Protein AF-A0A0F0GH72-F1 (afdb_monomer)

Nearest PDB structures (foldseek):
  8ee1-assembly1_D-2  TM=9.687E-01  e=4.044E-09  Saccharopolyspora erythraea
  8ee1-assembly1_A  TM=9.655E-01  e=7.461E-09  Saccharopolyspora erythraea
  6rop-assembly3_C  TM=9.511E-01  e=4.480E-06  Mus musculus
  5my0-assembly2_D  TM=9.779E-01  e=5.881E-06  Mus musculus
  4ope-assembly2_D  TM=9.692E-01  e=5.494E-06  Streptomyces albus

Sequence (106 aa):
PEGVEGYLGTGVSGSIASGRVAYTFGLEGPAVTLDTACSSSLVALQWAIQALRNGECTMALAGGVTVMATPENFVDFSRQRGLSADGRCKAFSADADGTGWGEGVG

Mean predicted aligned error: 4.84 Å

Solvent-accessible surface area (backbone atoms only — not comparable to full-atom values): 6557 Å² total; per-residue (Å²): 114,95,88,43,72,86,47,50,68,67,71,67,42,63,62,42,56,31,42,51,54,26,61,77,72,72,52,87,69,93,57,75,56,75,86,61,69,96,46,23,38,60,51,38,41,53,49,39,54,48,36,47,73,73,62,78,38,96,74,72,90,59,50,40,76,45,81,75,94,59,66,59,68,59,54,57,33,48,78,68,59,47,40,18,95,85,52,49,64,42,80,93,45,95,81,51,60,36,44,34,86,83,69,52,73,86

Foldseek 3Di:
DPPCVVVPVLVPDQQNVQVVVCVVVVNPADRGGDDPDPCRQVVQVVVQVVCCVVVVDVDDDTKDWDDPPDCVVVVVCVVVQQADPVLDQPPPDPPGRHHRDDTDID

Structure (mmCIF, N/CA/C/O backbone):
data_AF-A0A0F0GH72-F1
#
_entry.id   AF-A0A0F0GH72-F1
#
loop_
_atom_site.group_PD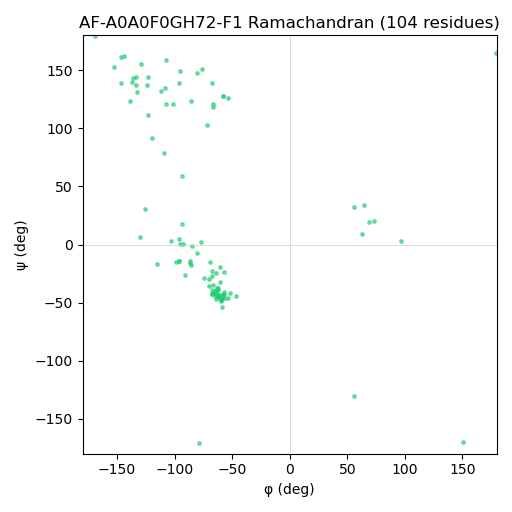B
_atom_site.id
_atom_site.type_symbol
_atom_site.label_atom_id
_atom_site.label_alt_id
_atom_site.label_comp_id
_atom_site.label_asym_id
_atom_site.label_entity_id
_atom_site.label_seq_id
_atom_site.pdbx_PDB_ins_code
_atom_site.Cartn_x
_atom_site.Cartn_y
_atom_site.Cartn_z
_atom_site.occupancy
_atom_site.B_iso_or_equiv
_atom_site.auth_seq_id
_atom_site.auth_comp_id
_atom_site.auth_asym_id
_atom_site.auth_atom_id
_atom_site.pdbx_PDB_model_num
ATOM 1 N N . PRO A 1 1 ? 18.578 22.409 1.040 1.00 55.50 1 PRO A N 1
ATOM 2 C CA . PRO A 1 1 ? 18.450 23.861 1.310 1.00 55.50 1 PRO A CA 1
ATOM 3 C C . PRO A 1 1 ? 18.891 24.142 2.744 1.00 55.50 1 PRO A C 1
ATOM 5 O O . PRO A 1 1 ? 18.562 23.342 3.616 1.00 55.50 1 PRO A O 1
ATOM 8 N N . GLU A 1 2 ? 19.641 25.219 2.975 1.00 63.00 2 GLU A N 1
ATOM 9 C CA . GLU A 1 2 ? 20.083 25.580 4.327 1.00 63.00 2 GLU A CA 1
ATOM 10 C C . GLU A 1 2 ? 18.863 25.776 5.244 1.00 63.00 2 GLU A C 1
ATOM 12 O O . GLU A 1 2 ? 17.912 26.471 4.884 1.00 63.00 2 GLU A O 1
ATOM 17 N N . GLY A 1 3 ? 18.856 25.105 6.402 1.00 72.75 3 GLY A N 1
ATOM 18 C CA . GLY A 1 3 ? 17.772 25.189 7.391 1.00 72.75 3 GLY A CA 1
ATOM 19 C C . GLY A 1 3 ? 16.723 24.073 7.323 1.00 72.75 3 GLY A C 1
ATOM 20 O O . GLY A 1 3 ? 15.772 24.089 8.104 1.00 72.75 3 GLY A O 1
ATOM 21 N N . VAL A 1 4 ? 16.886 23.087 6.433 1.00 75.19 4 VAL A N 1
ATOM 22 C CA . VAL A 1 4 ? 15.974 21.930 6.332 1.00 75.19 4 VAL A CA 1
ATOM 23 C C . VAL A 1 4 ? 16.532 20.694 7.046 1.00 75.19 4 VAL A C 1
ATOM 25 O O . VAL A 1 4 ? 15.753 19.796 7.354 1.00 75.19 4 VAL A O 1
ATOM 28 N N . GLU A 1 5 ? 17.829 20.650 7.390 1.00 73.31 5 GLU A N 1
ATOM 29 C CA . GLU A 1 5 ? 18.483 19.484 8.015 1.00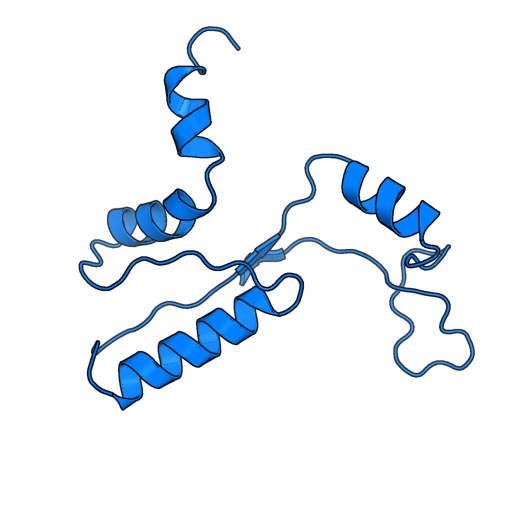 73.31 5 GLU A CA 1
ATOM 30 C C . GLU A 1 5 ? 17.694 18.878 9.189 1.00 73.31 5 GLU A C 1
ATOM 32 O O . GLU A 1 5 ? 17.514 17.662 9.241 1.00 73.31 5 GLU A O 1
ATOM 37 N N . GLY A 1 6 ? 17.158 19.708 10.094 1.00 73.31 6 GLY A N 1
ATOM 38 C CA . GLY A 1 6 ? 16.376 19.241 11.249 1.00 73.31 6 GLY A CA 1
ATOM 39 C C . GLY A 1 6 ? 15.026 18.601 10.889 1.00 73.31 6 GLY A C 1
ATOM 40 O O . GLY A 1 6 ? 14.498 17.791 11.650 1.00 73.31 6 GLY A O 1
ATOM 41 N N . TYR A 1 7 ? 14.477 18.919 9.716 1.00 72.50 7 TYR A N 1
ATOM 42 C CA . TYR A 1 7 ? 13.211 18.382 9.215 1.00 72.50 7 TYR A CA 1
ATOM 43 C C . TYR A 1 7 ? 13.390 17.192 8.273 1.00 72.50 7 TYR A C 1
ATOM 45 O O . TYR A 1 7 ? 12.422 16.483 8.024 1.00 72.50 7 TYR A O 1
ATOM 53 N N . LEU A 1 8 ? 14.597 16.929 7.763 1.00 71.31 8 LEU A N 1
ATOM 54 C CA . LEU A 1 8 ? 14.831 15.806 6.847 1.00 71.31 8 LEU A CA 1
ATOM 55 C C . LEU A 1 8 ? 14.542 14.461 7.524 1.00 71.31 8 LEU A C 1
ATOM 57 O O . LEU A 1 8 ? 13.818 13.634 6.972 1.00 71.31 8 LEU A O 1
ATOM 61 N N . GLY A 1 9 ? 15.017 14.280 8.760 1.00 68.62 9 GLY A N 1
ATOM 62 C CA . GLY A 1 9 ? 14.748 13.064 9.532 1.00 68.62 9 GLY A CA 1
ATOM 63 C C . GLY A 1 9 ? 13.257 12.861 9.816 1.00 68.62 9 GLY A C 1
ATOM 64 O O . GLY A 1 9 ? 12.757 11.740 9.737 1.00 68.62 9 GLY A O 1
ATOM 65 N N . THR A 1 10 ? 12.518 13.947 10.078 1.00 70.56 10 THR A N 1
ATOM 66 C CA . THR A 1 10 ? 11.075 13.877 10.355 1.00 70.56 10 THR A CA 1
ATOM 67 C C . THR A 1 10 ? 10.189 13.910 9.111 1.00 70.56 10 THR A C 1
ATOM 69 O O . THR A 1 10 ? 8.996 13.620 9.195 1.00 70.56 10 THR A O 1
ATOM 72 N N . GLY A 1 11 ? 10.734 14.312 7.966 1.00 67.12 11 GLY A N 1
ATOM 73 C CA . GLY A 1 11 ? 10.018 14.455 6.702 1.00 67.12 11 GLY A CA 1
ATOM 74 C C . GLY A 1 11 ? 10.032 13.197 5.845 1.00 67.12 11 GLY A C 1
ATOM 75 O O . GLY A 1 11 ? 9.112 13.016 5.056 1.00 67.12 11 GLY A O 1
ATOM 76 N N . VAL A 1 12 ? 11.046 12.339 6.005 1.00 69.62 12 VAL A N 1
ATOM 77 C CA . VAL A 1 12 ? 11.281 11.191 5.108 1.00 69.62 12 VAL A CA 1
ATOM 78 C C . VAL A 1 12 ? 11.121 9.840 5.816 1.00 69.62 12 VAL A C 1
ATOM 80 O O . VAL A 1 12 ? 10.944 8.821 5.155 1.00 69.62 12 VAL A O 1
ATOM 83 N N . SER A 1 13 ? 11.137 9.794 7.154 1.00 81.00 13 SER A N 1
ATOM 84 C CA . SER A 1 13 ? 10.952 8.524 7.867 1.00 81.00 13 SER A CA 1
ATOM 85 C C . SER A 1 13 ? 9.538 7.980 7.670 1.00 81.00 13 SER A C 1
ATOM 87 O O . SER A 1 13 ? 8.569 8.611 8.098 1.00 81.00 13 SER A O 1
ATOM 89 N N . GLY A 1 14 ? 9.428 6.769 7.112 1.00 80.75 14 GLY A N 1
ATOM 90 C CA . GLY A 1 14 ? 8.147 6.085 6.921 1.00 80.75 14 GLY A CA 1
ATOM 91 C C . GLY A 1 14 ? 7.328 6.016 8.212 1.00 80.75 14 GLY A C 1
ATOM 92 O O . GLY A 1 14 ? 6.154 6.356 8.202 1.00 80.75 14 GLY A O 1
ATOM 93 N N . SER A 1 15 ? 7.964 5.723 9.353 1.00 82.69 15 SER A N 1
ATOM 94 C CA . SER A 1 15 ? 7.301 5.658 10.670 1.00 82.69 15 SER A CA 1
ATOM 95 C C . SER A 1 15 ? 6.581 6.942 11.095 1.00 82.69 15 SER A C 1
ATOM 97 O O . SER A 1 15 ? 5.666 6.893 11.913 1.00 82.69 15 SER A O 1
ATOM 99 N N . ILE A 1 16 ? 6.975 8.096 10.552 1.00 89.81 16 ILE A N 1
ATOM 100 C CA . ILE A 1 16 ? 6.390 9.391 10.902 1.00 89.81 16 ILE A CA 1
ATOM 101 C C . ILE A 1 16 ? 5.131 9.677 10.076 1.00 89.81 16 ILE A C 1
ATOM 103 O O . ILE A 1 16 ? 4.317 10.502 10.491 1.00 89.81 16 ILE A O 1
ATOM 107 N N . ALA A 1 17 ? 4.909 8.975 8.961 1.00 91.44 17 ALA A N 1
ATOM 108 C CA . ALA A 1 17 ? 3.718 9.155 8.134 1.00 91.44 17 ALA A CA 1
ATOM 109 C C . ALA A 1 17 ? 2.432 8.889 8.936 1.00 91.44 17 ALA A C 1
ATOM 111 O O . ALA A 1 17 ? 1.579 9.774 9.042 1.00 91.44 17 ALA A O 1
ATOM 112 N N . SER A 1 18 ? 2.330 7.723 9.584 1.00 93.75 18 SER A N 1
ATOM 113 C CA . SER A 1 18 ? 1.190 7.384 10.449 1.00 93.75 18 SER A CA 1
ATOM 114 C C . SER A 1 18 ? 1.058 8.332 11.646 1.00 93.75 18 SER A C 1
ATOM 116 O O . SER A 1 18 ? -0.051 8.740 11.990 1.00 93.75 18 SER A O 1
ATOM 118 N N . GLY A 1 19 ? 2.181 8.737 12.248 1.00 93.81 19 GLY A N 1
ATOM 119 C CA . GLY A 1 19 ? 2.201 9.677 13.372 1.00 93.81 19 GLY A CA 1
ATOM 120 C C . GLY A 1 19 ? 1.678 11.071 13.012 1.00 93.81 19 GLY A C 1
ATOM 121 O O . GLY A 1 19 ? 0.931 11.662 13.787 1.00 93.81 19 GLY A O 1
ATOM 122 N N . ARG A 1 20 ? 2.010 11.592 11.822 1.00 94.19 20 ARG A N 1
ATOM 123 C CA . ARG A 1 20 ? 1.502 12.889 11.340 1.00 94.19 20 ARG A CA 1
ATOM 124 C C . ARG A 1 20 ? -0.004 12.860 11.122 1.00 94.19 20 ARG A C 1
ATOM 126 O O . ARG A 1 20 ? -0.683 13.782 11.553 1.00 94.19 20 ARG A O 1
ATOM 133 N N . VAL A 1 21 ? -0.522 11.799 10.504 1.00 94.94 21 VAL A N 1
ATOM 134 C CA . VAL A 1 21 ? -1.968 11.619 10.315 1.00 94.94 21 VAL A CA 1
ATOM 135 C C . VAL A 1 21 ? -2.677 11.576 11.670 1.00 94.94 21 VAL A C 1
ATOM 137 O O . VAL A 1 21 ? -3.630 12.323 11.884 1.00 94.94 21 VAL A O 1
ATOM 140 N N . ALA A 1 22 ? -2.174 10.771 12.611 1.00 95.81 22 ALA A N 1
ATOM 141 C CA . ALA A 1 22 ? -2.735 10.686 13.955 1.00 95.81 22 ALA A CA 1
ATOM 142 C C . ALA A 1 22 ? -2.726 12.045 14.674 1.00 95.81 22 ALA A C 1
ATOM 144 O O . ALA A 1 22 ? -3.758 12.472 15.184 1.00 95.81 22 ALA A O 1
ATOM 145 N N . TYR A 1 23 ? -1.602 12.767 14.631 1.00 94.88 23 TYR A N 1
ATOM 146 C CA . TYR A 1 23 ? -1.479 14.105 15.212 1.00 94.88 23 TYR A CA 1
ATOM 147 C C . TYR A 1 23 ? -2.472 15.105 14.602 1.00 94.88 23 TYR A C 1
ATOM 149 O O . TYR A 1 23 ? -3.155 15.815 15.334 1.00 94.88 23 TYR A O 1
ATOM 157 N N . THR A 1 24 ? -2.590 15.148 13.271 1.00 96.88 24 THR A N 1
ATOM 158 C CA . THR A 1 24 ? -3.483 16.083 12.569 1.00 96.88 24 THR A CA 1
ATOM 159 C C . THR A 1 24 ? -4.956 15.852 12.900 1.00 96.88 24 THR A C 1
ATOM 161 O O . THR A 1 24 ? -5.704 16.819 13.023 1.00 96.88 24 THR A O 1
ATOM 164 N N . PHE A 1 25 ? -5.376 14.596 13.057 1.00 96.31 25 PHE A N 1
ATOM 165 C CA . PHE A 1 25 ? -6.768 14.249 13.355 1.00 96.31 25 PHE A CA 1
ATOM 166 C C . PHE A 1 25 ? -7.059 14.057 14.852 1.00 96.31 25 PHE A C 1
ATOM 168 O O . PHE A 1 25 ? -8.197 13.760 15.205 1.00 96.31 25 PHE A O 1
ATOM 175 N N . GLY A 1 26 ? -6.065 14.223 15.733 1.00 96.31 26 GLY A N 1
ATOM 176 C CA . GLY A 1 26 ? -6.222 13.991 17.173 1.00 96.31 26 GLY A CA 1
ATOM 177 C C . GLY A 1 26 ? -6.525 12.530 17.526 1.00 96.31 26 GLY A C 1
ATOM 178 O O . GLY A 1 26 ? -7.297 12.265 18.442 1.00 96.31 26 GLY A O 1
ATOM 179 N N . LEU A 1 27 ? -5.972 11.576 16.770 1.00 95.81 27 LEU A N 1
ATOM 180 C CA . LEU A 1 27 ? -6.155 10.144 17.013 1.00 95.81 27 LEU A CA 1
ATOM 181 C C . LEU A 1 27 ? -5.129 9.655 18.039 1.00 95.81 27 LEU A C 1
ATOM 183 O O . LEU A 1 27 ? -3.926 9.758 17.816 1.00 95.81 27 LEU A O 1
ATOM 187 N N . GLU A 1 28 ? -5.610 9.071 19.133 1.00 94.75 28 GLU A N 1
ATOM 188 C CA . GLU A 1 28 ? -4.768 8.603 20.249 1.00 94.75 28 GLU A CA 1
ATOM 189 C C . GLU A 1 28 ? -4.561 7.075 20.260 1.00 94.75 28 GLU A C 1
ATOM 191 O O . GLU A 1 28 ? -3.931 6.525 21.161 1.00 94.75 28 GLU A O 1
ATOM 196 N N . GLY A 1 29 ? -5.102 6.375 19.257 1.00 92.00 29 GLY A N 1
ATOM 197 C CA . GLY A 1 29 ? -4.918 4.935 19.071 1.00 92.00 29 GLY A CA 1
ATOM 198 C C . GLY A 1 29 ? -3.568 4.557 18.437 1.00 92.00 29 GLY A C 1
ATOM 199 O O . GLY A 1 29 ? -2.692 5.406 18.256 1.00 92.00 29 GLY A O 1
ATOM 200 N N . PRO A 1 30 ? -3.385 3.279 18.052 1.00 91.50 30 PRO A N 1
ATOM 201 C CA . PRO A 1 30 ? -2.169 2.817 17.385 1.00 91.50 30 PRO A CA 1
ATOM 202 C C . PRO A 1 30 ? -1.887 3.583 16.081 1.00 91.50 30 PRO A C 1
ATOM 204 O O . PRO A 1 30 ? -2.734 3.641 15.193 1.00 91.50 30 PRO A O 1
ATOM 207 N N . ALA A 1 31 ? -0.674 4.126 15.939 1.00 95.19 31 ALA A N 1
ATOM 208 C CA . ALA A 1 31 ? -0.233 4.862 14.751 1.00 95.19 31 ALA A CA 1
ATOM 209 C C . ALA A 1 31 ? 0.981 4.176 14.114 1.00 95.19 31 ALA A C 1
ATOM 211 O O . ALA A 1 31 ? 2.126 4.462 14.463 1.00 95.19 31 ALA A O 1
ATOM 212 N N . VAL A 1 32 ? 0.745 3.270 13.163 1.00 95.25 32 VAL A N 1
ATOM 213 C CA . VAL A 1 32 ? 1.793 2.377 12.648 1.00 95.25 32 VAL A CA 1
ATOM 214 C C . VAL A 1 32 ? 1.951 2.495 11.139 1.00 95.25 32 VAL A C 1
ATOM 216 O O . VAL A 1 32 ? 0.973 2.527 10.399 1.00 95.25 32 VAL A O 1
ATOM 219 N N . THR A 1 33 ? 3.205 2.532 10.696 1.00 95.56 33 THR A N 1
ATOM 220 C CA . THR A 1 33 ? 3.582 2.397 9.289 1.00 95.56 33 THR A CA 1
ATOM 221 C C . THR A 1 33 ? 4.236 1.039 9.092 1.00 95.56 33 THR A C 1
ATOM 223 O O . THR A 1 33 ? 5.073 0.632 9.898 1.00 95.56 33 THR A O 1
ATOM 226 N N . LEU A 1 34 ? 3.846 0.338 8.033 1.00 94.38 34 LEU A N 1
ATOM 227 C CA . LEU A 1 34 ? 4.298 -1.014 7.723 1.00 94.38 34 LEU A CA 1
ATOM 228 C C . LEU A 1 34 ? 4.699 -1.120 6.254 1.00 94.38 34 LEU A C 1
ATOM 230 O O . LEU A 1 34 ? 4.072 -0.508 5.392 1.00 94.38 34 LEU A O 1
ATOM 234 N N . ASP A 1 35 ? 5.737 -1.910 5.996 1.00 94.81 35 ASP A N 1
ATOM 235 C CA . ASP A 1 35 ? 6.268 -2.170 4.663 1.00 94.81 35 ASP A CA 1
ATOM 236 C C . ASP A 1 35 ? 6.246 -3.677 4.395 1.00 94.81 35 ASP A C 1
ATOM 238 O O . ASP A 1 35 ? 6.946 -4.467 5.028 1.00 94.81 35 ASP A O 1
ATOM 242 N N . THR A 1 36 ? 5.383 -4.065 3.463 1.00 96.38 36 THR A N 1
ATOM 243 C CA . THR A 1 36 ? 5.308 -5.410 2.884 1.00 9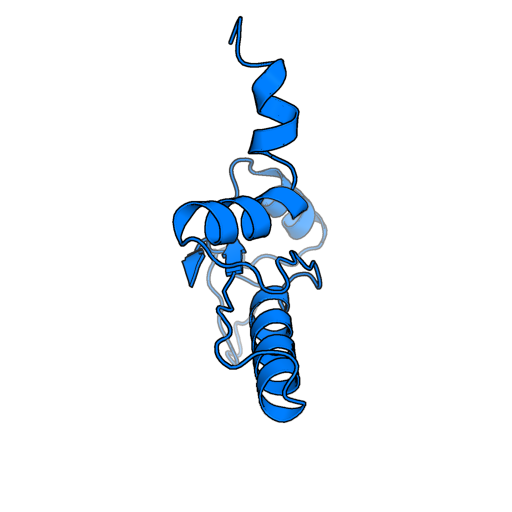6.38 36 THR A CA 1
ATOM 244 C C . THR A 1 36 ? 5.408 -5.330 1.357 1.00 96.38 36 THR A C 1
ATOM 246 O O . THR A 1 36 ? 4.803 -6.127 0.640 1.00 96.38 36 THR A O 1
ATOM 249 N N . ALA A 1 37 ? 6.127 -4.328 0.840 1.00 94.88 37 ALA A N 1
ATOM 250 C CA . ALA A 1 37 ? 6.197 -3.984 -0.575 1.00 94.88 37 ALA A CA 1
ATOM 251 C C . ALA A 1 37 ? 4.801 -3.715 -1.182 1.00 94.88 37 ALA A C 1
ATOM 253 O O . ALA A 1 37 ? 4.006 -2.951 -0.626 1.00 94.88 37 ALA A O 1
ATOM 254 N N . CYS A 1 38 ? 4.482 -4.330 -2.326 1.00 95.00 38 CYS A N 1
ATOM 255 C CA . CYS A 1 38 ? 3.269 -4.060 -3.105 1.00 95.00 38 CYS A CA 1
ATOM 256 C C . CYS A 1 38 ? 1.953 -4.341 -2.357 1.00 95.00 38 CYS A C 1
ATOM 258 O O . CYS A 1 38 ? 0.912 -3.830 -2.760 1.00 95.00 38 CYS A O 1
ATOM 260 N N . SER A 1 39 ? 1.972 -5.139 -1.283 1.00 97.38 39 SER A N 1
ATOM 261 C CA . SER A 1 39 ? 0.774 -5.461 -0.496 1.00 97.38 39 SER A CA 1
ATOM 262 C C . SER A 1 39 ? 0.534 -4.540 0.701 1.00 97.38 39 SER A C 1
ATOM 264 O O . SER A 1 39 ? -0.445 -4.738 1.416 1.00 97.38 39 SER A O 1
ATOM 266 N N . SER A 1 40 ? 1.388 -3.540 0.941 1.00 97.31 40 SER A N 1
ATOM 267 C CA . SER A 1 40 ? 1.386 -2.755 2.188 1.00 97.31 40 SER A CA 1
ATOM 268 C C . SER A 1 40 ? 0.033 -2.140 2.541 1.00 97.31 40 SER A C 1
ATOM 270 O O . SER A 1 40 ? -0.423 -2.296 3.670 1.00 97.31 40 SER A O 1
ATOM 272 N N . SER A 1 41 ? -0.664 -1.521 1.585 1.00 96.56 41 SER A N 1
ATOM 273 C CA . SER A 1 41 ? -1.989 -0.930 1.832 1.00 96.56 41 SER A CA 1
ATOM 274 C C . SER A 1 41 ? -3.046 -1.978 2.199 1.00 96.56 41 SER A C 1
ATOM 276 O O . SER A 1 41 ? -3.847 -1.764 3.108 1.00 96.56 41 SER A O 1
ATOM 278 N N . LEU A 1 42 ? -3.022 -3.146 1.551 1.00 97.69 42 LEU A N 1
ATOM 279 C CA . LEU A 1 42 ? -3.936 -4.249 1.855 1.00 97.69 42 LEU A CA 1
ATOM 280 C C . LEU A 1 42 ? -3.627 -4.897 3.205 1.00 97.69 42 LEU A C 1
ATOM 282 O O . LEU A 1 42 ? -4.549 -5.272 3.925 1.00 97.69 42 LEU A O 1
ATOM 286 N N . VAL A 1 43 ? -2.351 -5.000 3.581 1.00 98.19 43 VAL A N 1
ATOM 287 C CA . VAL A 1 43 ? -1.952 -5.479 4.911 1.00 98.19 43 VAL A CA 1
ATOM 288 C C . VAL A 1 43 ? -2.371 -4.479 5.991 1.00 98.19 43 VAL A C 1
ATOM 290 O O . VAL A 1 43 ? -2.874 -4.898 7.032 1.00 98.19 43 VAL A O 1
ATOM 293 N N . ALA A 1 44 ? -2.254 -3.172 5.738 1.00 97.56 44 ALA A N 1
ATOM 294 C CA . ALA A 1 44 ? -2.734 -2.143 6.657 1.00 97.56 44 ALA A CA 1
ATOM 295 C C . ALA A 1 44 ? -4.256 -2.228 6.849 1.00 97.56 44 ALA A C 1
ATOM 297 O O . ALA A 1 44 ? -4.739 -2.218 7.981 1.00 97.56 44 ALA A O 1
ATOM 298 N N . LEU A 1 45 ? -5.007 -2.401 5.754 1.00 97.88 45 LEU A N 1
ATOM 299 C CA . LEU A 1 45 ? -6.453 -2.626 5.792 1.00 97.88 45 LEU A CA 1
ATOM 300 C C . LEU A 1 45 ? -6.803 -3.893 6.584 1.00 97.88 45 LEU A C 1
ATOM 302 O O . LEU A 1 45 ? -7.664 -3.858 7.462 1.00 97.88 45 LEU A O 1
ATOM 306 N N . GLN A 1 46 ? -6.120 -5.005 6.302 1.00 98.00 46 GLN A N 1
ATOM 307 C CA . GLN A 1 46 ? -6.324 -6.266 7.008 1.00 98.00 46 GLN A CA 1
ATOM 308 C C . GLN A 1 46 ? -6.083 -6.097 8.508 1.00 98.00 46 GLN A C 1
ATOM 310 O O . GLN A 1 46 ? -6.878 -6.581 9.311 1.00 98.00 46 GLN A O 1
ATOM 315 N N . TRP A 1 47 ? -5.021 -5.398 8.904 1.00 97.56 47 TRP A N 1
ATOM 316 C CA . TRP A 1 47 ? -4.727 -5.180 10.314 1.00 97.56 47 TRP A CA 1
ATOM 317 C C . TRP A 1 47 ? -5.759 -4.276 10.994 1.00 97.56 47 TRP A C 1
ATOM 319 O O . TRP A 1 47 ? -6.235 -4.622 12.071 1.00 97.56 47 TRP A O 1
ATOM 329 N N . ALA A 1 48 ? -6.191 -3.194 10.341 1.00 97.81 48 ALA A N 1
ATOM 330 C CA . ALA A 1 48 ? -7.269 -2.338 10.837 1.00 97.81 48 ALA A CA 1
ATOM 331 C C . ALA A 1 48 ? -8.572 -3.121 11.072 1.00 97.81 48 ALA A C 1
ATOM 333 O O . ALA A 1 48 ? -9.212 -2.969 12.112 1.00 97.81 48 ALA A O 1
ATOM 334 N N . ILE A 1 49 ? -8.938 -4.018 10.148 1.00 98.31 49 ILE A N 1
ATOM 335 C CA . ILE A 1 49 ? -10.100 -4.904 10.306 1.00 98.31 49 ILE A CA 1
ATOM 336 C C . ILE A 1 49 ? -9.939 -5.807 11.537 1.00 98.31 49 ILE A C 1
ATOM 338 O O . ILE A 1 49 ? -10.901 -5.990 12.283 1.00 98.31 49 ILE A O 1
ATOM 342 N N . GLN A 1 50 ? -8.751 -6.376 11.759 1.00 98.19 50 GLN A N 1
ATOM 343 C CA . GLN A 1 50 ? -8.497 -7.230 12.924 1.00 98.19 50 GLN A CA 1
ATOM 344 C C . GLN A 1 50 ? -8.530 -6.437 14.235 1.00 98.19 50 GLN A C 1
ATOM 346 O O . GLN A 1 50 ? -9.174 -6.884 15.178 1.00 98.19 50 GLN A O 1
ATOM 351 N N . ALA A 1 51 ? -7.934 -5.243 14.281 1.00 97.38 51 ALA A N 1
ATOM 352 C CA . ALA A 1 51 ? -7.954 -4.375 15.459 1.00 97.38 51 ALA A CA 1
ATOM 353 C C . ALA A 1 51 ? -9.390 -4.005 15.872 1.00 97.38 51 ALA A C 1
ATOM 355 O O . ALA A 1 51 ? -9.752 -4.112 17.045 1.00 97.38 51 ALA A O 1
ATOM 356 N N . LEU A 1 52 ? -10.244 -3.666 14.898 1.00 97.88 52 LEU A N 1
ATOM 357 C CA . LEU A 1 52 ? -11.668 -3.410 15.133 1.00 97.88 52 LEU A CA 1
ATOM 358 C C . LEU A 1 52 ? -12.402 -4.658 15.647 1.00 97.88 52 LEU A C 1
ATOM 360 O O . LEU A 1 52 ? -13.184 -4.575 16.591 1.00 97.88 52 LEU A O 1
ATOM 364 N N . ARG A 1 53 ? -12.154 -5.830 15.045 1.00 98.31 53 ARG A N 1
ATOM 365 C CA . ARG A 1 53 ? -12.797 -7.098 15.445 1.00 98.31 53 ARG A CA 1
ATOM 366 C C . ARG A 1 53 ? -12.378 -7.568 16.834 1.00 98.31 53 ARG A C 1
ATOM 368 O O . ARG A 1 53 ? -13.203 -8.130 17.548 1.00 98.31 53 ARG A O 1
ATOM 375 N N . ASN A 1 54 ? -11.126 -7.330 17.206 1.00 97.88 54 ASN A N 1
ATOM 376 C CA . ASN A 1 54 ? -10.575 -7.686 18.510 1.00 97.88 54 ASN A CA 1
ATOM 377 C C . ASN A 1 54 ? -10.932 -6.672 19.608 1.00 97.88 54 ASN A C 1
ATOM 379 O O . ASN A 1 54 ? -10.637 -6.915 20.775 1.00 97.88 54 ASN A O 1
ATOM 383 N N . GLY A 1 55 ? -11.556 -5.543 19.254 1.00 96.50 55 GLY A N 1
ATOM 384 C CA . GLY A 1 55 ? -11.888 -4.477 20.199 1.00 96.50 55 GLY A CA 1
ATOM 385 C C . GLY A 1 55 ? -10.679 -3.659 20.662 1.00 96.50 55 GLY A C 1
ATOM 386 O O . GLY A 1 55 ? -10.757 -3.003 21.696 1.00 96.50 55 GLY A O 1
ATOM 387 N N . GLU A 1 56 ? -9.571 -3.679 19.913 1.00 96.25 56 GLU A N 1
ATOM 388 C CA . GLU A 1 56 ? -8.379 -2.863 20.194 1.00 96.25 56 GLU A CA 1
ATOM 389 C C . GLU A 1 56 ? -8.646 -1.372 19.934 1.00 96.25 56 GLU A C 1
ATOM 391 O O . GLU A 1 56 ? -8.079 -0.504 20.596 1.00 96.25 56 GLU A O 1
ATOM 396 N N . CYS A 1 57 ? -9.541 -1.066 18.990 1.00 95.81 57 CYS A N 1
ATOM 397 C CA . CYS A 1 57 ? -10.046 0.277 18.733 1.00 95.81 57 CYS A CA 1
ATOM 398 C C . CYS A 1 57 ? -11.510 0.246 18.268 1.00 95.81 57 CYS A C 1
ATOM 400 O O . CYS A 1 57 ? -12.025 -0.776 17.819 1.00 95.81 57 CYS A O 1
ATOM 402 N N . THR A 1 58 ? -12.193 1.389 18.368 1.00 95.88 58 THR A N 1
ATOM 403 C CA . THR A 1 58 ? -13.577 1.572 17.887 1.00 95.88 58 THR A CA 1
ATOM 404 C C . THR A 1 58 ? -13.645 2.186 16.488 1.00 95.88 58 THR A C 1
ATOM 406 O O . THR A 1 58 ? -14.689 2.153 15.841 1.00 95.88 58 THR A O 1
ATOM 409 N N . MET A 1 59 ? -12.526 2.739 16.018 1.00 96.81 59 MET A N 1
ATOM 410 C CA . MET A 1 59 ? -12.339 3.324 14.698 1.00 96.81 59 MET A CA 1
ATOM 411 C C . MET A 1 59 ? -10.896 3.069 14.258 1.00 96.81 59 MET A C 1
ATOM 413 O O . MET A 1 59 ? -9.970 3.197 15.059 1.00 96.81 59 MET A O 1
ATOM 417 N N . ALA A 1 60 ? -10.703 2.731 12.985 1.00 97.69 60 ALA A N 1
ATOM 418 C CA . ALA A 1 60 ? -9.387 2.543 12.393 1.00 97.69 60 ALA A CA 1
ATOM 419 C C . ALA A 1 60 ? -9.318 3.260 11.042 1.00 97.69 60 ALA A C 1
ATOM 421 O O . ALA A 1 60 ? -10.251 3.179 10.244 1.00 97.69 60 ALA A O 1
ATOM 422 N N . LEU A 1 61 ? -8.202 3.944 10.797 1.00 96.81 61 LEU A N 1
ATOM 423 C CA . LEU A 1 61 ? -7.862 4.536 9.509 1.00 96.81 61 LEU A CA 1
ATOM 424 C C . LEU A 1 61 ? -6.733 3.706 8.897 1.00 96.81 61 LEU A C 1
ATOM 426 O O . LEU A 1 61 ? -5.670 3.573 9.498 1.00 96.81 61 LEU A O 1
ATOM 430 N N . ALA A 1 62 ? -6.972 3.154 7.712 1.00 97.50 62 ALA A N 1
ATOM 431 C CA . ALA A 1 62 ? -5.978 2.429 6.934 1.00 97.50 62 ALA A CA 1
ATOM 432 C C . ALA A 1 62 ? -5.846 3.082 5.562 1.00 97.50 62 ALA A C 1
ATOM 434 O O . ALA A 1 62 ? -6.840 3.534 5.000 1.00 97.50 62 ALA A O 1
ATOM 435 N N . GLY A 1 63 ? -4.626 3.107 5.041 1.00 95.44 63 GLY A N 1
ATOM 436 C CA . GLY A 1 63 ? -4.320 3.666 3.735 1.00 95.44 63 GLY A CA 1
ATOM 437 C C . GLY A 1 63 ? -2.901 3.321 3.308 1.00 95.44 63 GLY A C 1
ATOM 438 O O . GLY A 1 63 ? -2.155 2.659 4.036 1.00 95.44 63 GLY A O 1
ATOM 439 N N . GLY A 1 64 ? -2.523 3.767 2.120 1.00 95.75 64 GLY A N 1
ATOM 440 C CA . GLY A 1 64 ? -1.182 3.614 1.578 1.00 95.75 64 GLY A CA 1
ATOM 441 C C . GLY A 1 64 ? -0.847 4.718 0.589 1.00 95.75 64 GLY A C 1
ATOM 442 O O . GLY A 1 64 ? -1.721 5.287 -0.059 1.00 95.75 64 GLY A O 1
ATOM 443 N N . VAL A 1 65 ? 0.443 5.016 0.472 1.00 95.50 65 VAL A N 1
ATOM 444 C CA . VAL A 1 65 ? 0.961 6.016 -0.460 1.00 95.50 65 VAL A CA 1
ATOM 445 C C . VAL A 1 65 ? 2.198 5.475 -1.161 1.00 95.50 65 VAL A C 1
ATOM 447 O O . VAL A 1 65 ? 3.000 4.751 -0.573 1.00 95.50 65 VAL A O 1
ATOM 450 N N . THR A 1 66 ? 2.360 5.814 -2.432 1.00 94.56 66 THR A N 1
ATOM 451 C CA . THR A 1 66 ? 3.574 5.543 -3.200 1.00 94.56 66 THR A CA 1
ATOM 452 C C . THR A 1 66 ? 3.890 6.751 -4.062 1.00 94.56 66 THR A C 1
ATOM 454 O O . THR A 1 66 ? 3.056 7.180 -4.858 1.00 94.56 66 THR A O 1
ATOM 457 N N . VAL A 1 67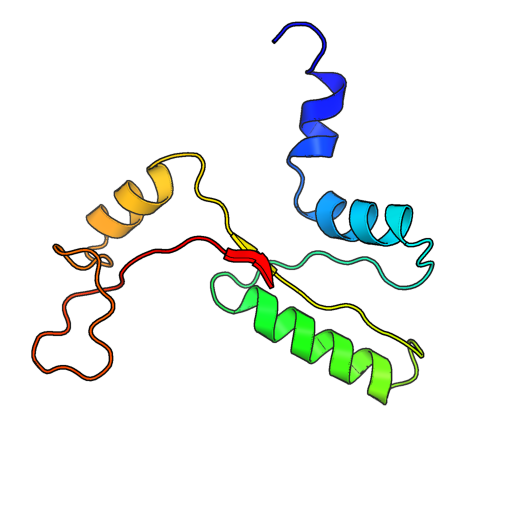 ? 5.103 7.277 -3.886 1.00 93.38 67 VAL A N 1
ATO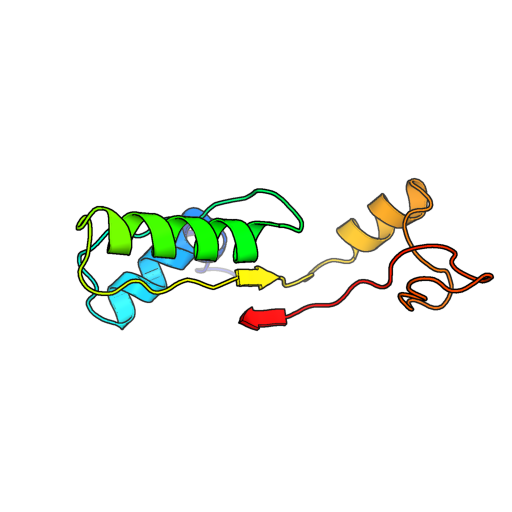M 458 C CA . VAL A 1 67 ? 5.688 8.364 -4.676 1.00 93.38 67 VAL A CA 1
ATOM 459 C C . VAL A 1 67 ? 7.105 7.952 -5.065 1.00 93.38 67 VAL A C 1
ATOM 461 O O . VAL A 1 67 ? 7.894 7.522 -4.226 1.00 93.38 67 VAL A O 1
ATOM 464 N N . MET A 1 68 ? 7.428 8.090 -6.340 1.00 93.31 68 MET A N 1
ATOM 465 C CA . MET A 1 68 ? 8.704 7.806 -6.976 1.00 93.31 68 MET A CA 1
ATOM 466 C C . MET A 1 68 ? 9.377 9.119 -7.372 1.00 93.31 68 MET A C 1
ATOM 468 O O . MET A 1 68 ? 9.383 9.527 -8.531 1.00 93.31 68 MET A O 1
ATOM 472 N N . ALA A 1 69 ? 9.981 9.786 -6.389 1.00 92.38 69 ALA A N 1
ATOM 473 C CA . ALA A 1 69 ? 10.680 11.053 -6.610 1.00 92.38 69 ALA A CA 1
ATOM 474 C C . ALA A 1 69 ? 11.981 10.910 -7.431 1.00 92.38 69 ALA A C 1
ATOM 476 O O . ALA A 1 69 ? 12.523 11.909 -7.905 1.00 92.38 69 ALA A O 1
ATOM 477 N N . THR A 1 70 ? 12.493 9.685 -7.591 1.00 93.38 70 THR A N 1
ATOM 478 C CA . THR A 1 70 ? 13.706 9.358 -8.353 1.00 93.38 70 THR A CA 1
ATOM 479 C C . THR A 1 70 ? 13.423 8.217 -9.339 1.00 93.38 70 THR A C 1
ATOM 481 O O . THR A 1 70 ? 12.523 7.402 -9.118 1.00 93.38 70 THR A O 1
ATOM 484 N N . PRO A 1 71 ? 14.199 8.102 -10.433 1.00 93.31 71 PRO A N 1
ATOM 485 C CA . PRO A 1 71 ? 14.047 7.011 -11.395 1.00 93.31 71 PRO A CA 1
ATOM 486 C C . PRO A 1 71 ? 14.642 5.674 -10.916 1.00 93.31 71 PRO A C 1
ATOM 488 O O . PRO A 1 71 ? 14.625 4.709 -11.676 1.00 93.31 71 PRO A O 1
ATOM 491 N N . GLU A 1 72 ? 15.195 5.593 -9.702 1.00 94.69 72 GLU A N 1
ATOM 492 C CA . GLU A 1 72 ? 15.955 4.429 -9.214 1.00 94.69 72 GLU A CA 1
ATOM 493 C C . GLU A 1 72 ? 15.140 3.137 -9.293 1.00 94.69 72 GLU A C 1
ATOM 495 O O . GLU A 1 72 ? 15.591 2.158 -9.886 1.00 94.69 72 GLU A O 1
ATOM 500 N N . ASN A 1 73 ? 13.886 3.181 -8.842 1.00 91.75 73 ASN A N 1
ATOM 501 C CA . ASN A 1 73 ? 12.970 2.047 -8.932 1.00 91.75 73 ASN A CA 1
ATOM 502 C C . ASN A 1 73 ? 12.770 1.556 -10.376 1.00 91.75 73 ASN A C 1
ATOM 504 O O . ASN A 1 73 ? 12.774 0.352 -10.635 1.00 91.75 73 ASN A O 1
ATOM 508 N N . PHE A 1 74 ? 12.646 2.475 -11.340 1.00 93.75 74 PHE A N 1
ATOM 509 C CA . PHE A 1 74 ? 12.525 2.112 -12.751 1.00 93.75 74 PHE A CA 1
ATOM 510 C C . PHE A 1 74 ? 13.815 1.476 -13.284 1.00 93.75 74 PHE A C 1
ATOM 512 O O . PHE A 1 74 ? 13.756 0.490 -14.022 1.00 93.75 74 PHE A O 1
ATOM 519 N N . VAL A 1 75 ? 14.986 2.006 -12.915 1.00 95.31 75 VAL A N 1
ATOM 520 C CA . VAL A 1 75 ? 16.292 1.466 -13.331 1.00 95.31 75 VAL A CA 1
ATOM 521 C C . VAL A 1 75 ? 16.500 0.057 -12.779 1.00 95.31 75 VAL A C 1
ATOM 523 O O . VAL A 1 75 ? 16.864 -0.851 -13.532 1.00 95.31 75 VAL A O 1
ATOM 526 N N . ASP A 1 76 ? 16.231 -0.145 -11.493 1.00 93.94 76 ASP A N 1
ATOM 527 C CA . ASP A 1 76 ? 16.447 -1.422 -10.818 1.00 93.94 76 ASP A CA 1
ATOM 528 C C . ASP A 1 76 ? 15.521 -2.513 -11.355 1.00 93.94 76 ASP A C 1
ATOM 530 O O . ASP A 1 76 ? 15.970 -3.631 -11.632 1.00 93.94 76 ASP A O 1
ATOM 534 N N . PHE A 1 77 ? 14.247 -2.192 -11.594 1.00 92.44 77 PHE A N 1
ATOM 535 C CA . PHE A 1 77 ? 13.304 -3.150 -12.171 1.00 92.44 77 PHE A CA 1
ATOM 536 C C . PHE A 1 77 ? 13.530 -3.385 -13.667 1.00 92.44 77 PHE A C 1
ATOM 538 O O . PHE A 1 77 ? 13.300 -4.496 -14.149 1.00 92.44 77 PHE A O 1
ATOM 545 N N . SER A 1 78 ? 14.056 -2.402 -14.406 1.00 93.12 78 SER A N 1
ATOM 546 C CA . SER A 1 78 ? 14.471 -2.600 -15.803 1.00 93.12 78 SER A CA 1
ATOM 547 C C . SER A 1 78 ? 15.614 -3.609 -15.909 1.00 93.12 78 SER A C 1
ATOM 549 O O . SER A 1 78 ? 15.577 -4.500 -16.756 1.00 93.12 78 SER A O 1
ATOM 551 N N . ARG A 1 79 ? 16.612 -3.529 -15.015 1.00 95.25 79 ARG A N 1
ATOM 552 C CA . ARG A 1 79 ? 17.729 -4.495 -14.960 1.00 95.25 79 ARG A CA 1
ATOM 553 C C . ARG A 1 79 ? 17.253 -5.919 -14.685 1.00 95.25 79 ARG A C 1
ATOM 555 O O . ARG A 1 79 ? 17.841 -6.870 -15.192 1.00 95.25 79 ARG A O 1
ATOM 562 N N . GLN A 1 80 ? 16.169 -6.052 -13.927 1.00 95.00 80 GLN A N 1
ATOM 563 C CA . GLN A 1 80 ? 15.526 -7.328 -13.615 1.00 95.00 80 GLN A CA 1
ATOM 564 C C . GLN A 1 80 ? 14.538 -7.795 -14.695 1.00 95.00 80 GLN A C 1
ATOM 566 O O . GLN A 1 80 ? 13.962 -8.870 -14.558 1.00 95.00 80 GLN A O 1
ATOM 571 N N . ARG A 1 81 ? 14.343 -7.016 -15.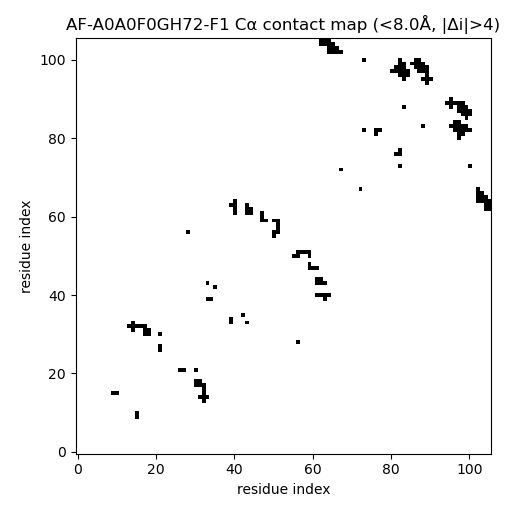773 1.00 94.06 81 ARG A N 1
ATOM 572 C CA . ARG A 1 81 ? 13.319 -7.248 -16.809 1.00 94.06 81 ARG A CA 1
ATOM 573 C C . ARG A 1 81 ? 11.899 -7.353 -16.234 1.00 94.06 81 ARG A C 1
ATOM 575 O O . ARG A 1 81 ? 11.071 -8.093 -16.748 1.00 94.06 81 ARG A O 1
ATOM 582 N N . GLY A 1 82 ? 11.631 -6.619 -15.153 1.00 94.31 82 GLY A N 1
ATOM 583 C CA . GLY A 1 82 ? 10.320 -6.574 -14.506 1.00 94.31 82 GLY A CA 1
ATOM 584 C C . GLY A 1 82 ? 9.366 -5.541 -15.110 1.00 94.31 82 GLY A C 1
ATOM 585 O O . GLY A 1 82 ? 8.169 -5.589 -14.832 1.00 94.31 82 GLY A O 1
ATOM 586 N N . LEU A 1 83 ? 9.866 -4.605 -15.922 1.00 96.81 83 LEU A N 1
ATOM 587 C CA . LEU A 1 83 ? 9.056 -3.556 -16.543 1.00 96.81 83 LEU A CA 1
ATOM 588 C C . LEU A 1 83 ? 8.630 -3.925 -17.961 1.00 96.81 83 LEU A C 1
ATOM 590 O O . LEU A 1 83 ? 9.438 -4.407 -18.752 1.00 96.81 83 LEU A O 1
ATOM 594 N N . SER A 1 84 ? 7.380 -3.605 -18.284 1.00 97.12 84 SER A N 1
ATOM 595 C CA . SER A 1 84 ? 6.890 -3.582 -19.665 1.00 97.12 84 SER A CA 1
ATOM 596 C C . SER A 1 84 ? 7.567 -2.450 -20.445 1.00 97.12 84 SER A C 1
ATOM 598 O O . SER A 1 84 ? 7.733 -1.341 -19.930 1.00 97.12 84 SER A O 1
ATOM 600 N N . ALA A 1 85 ? 7.948 -2.703 -21.699 1.00 93.88 85 ALA A N 1
ATOM 601 C CA . ALA A 1 85 ? 8.658 -1.709 -22.511 1.00 93.88 85 ALA A CA 1
ATOM 602 C C . ALA A 1 85 ? 7.781 -0.495 -22.872 1.00 93.88 85 ALA A C 1
ATOM 604 O O . ALA A 1 85 ? 8.295 0.603 -23.073 1.00 93.88 85 ALA A O 1
ATOM 605 N N . ASP A 1 86 ? 6.461 -0.686 -22.939 1.00 95.00 86 ASP A N 1
ATOM 606 C CA . ASP A 1 86 ? 5.475 0.371 -23.177 1.00 95.00 86 ASP A CA 1
ATOM 607 C C . ASP A 1 86 ? 4.846 0.921 -21.885 1.00 95.00 86 ASP A C 1
ATOM 609 O O . ASP A 1 86 ? 3.939 1.753 -21.955 1.00 95.00 86 ASP A O 1
ATOM 613 N N . GLY A 1 87 ? 5.318 0.473 -20.713 1.00 95.00 87 GLY A N 1
ATOM 614 C CA . GLY A 1 87 ? 4.887 0.961 -19.403 1.00 95.00 87 GLY A CA 1
ATOM 615 C C . GLY A 1 87 ? 3.452 0.590 -19.020 1.00 95.00 87 GLY A C 1
ATOM 616 O O . GLY A 1 87 ? 2.874 1.242 -18.150 1.00 95.00 87 GLY A O 1
ATOM 617 N N . ARG A 1 88 ? 2.849 -0.424 -19.654 1.00 96.94 88 ARG A N 1
ATOM 618 C CA . ARG A 1 88 ? 1.471 -0.856 -19.394 1.00 96.94 88 ARG A CA 1
ATOM 619 C C . ARG A 1 88 ? 1.400 -2.230 -18.735 1.00 96.94 88 ARG A C 1
ATOM 621 O O . ARG A 1 88 ? 1.928 -3.214 -19.242 1.00 96.94 88 ARG A O 1
ATOM 628 N N . CYS A 1 89 ? 0.602 -2.330 -17.674 1.00 97.75 89 CYS A N 1
ATOM 629 C CA . CYS A 1 89 ? 0.166 -3.616 -17.132 1.00 97.75 89 CYS A CA 1
ATOM 630 C C . CYS A 1 89 ? -0.856 -4.277 -18.072 1.00 97.75 89 CYS A C 1
ATOM 632 O O . CYS A 1 89 ? -2.033 -3.916 -18.072 1.00 97.75 89 CYS A O 1
ATOM 634 N N . LYS A 1 90 ? -0.431 -5.278 -18.845 1.00 97.94 90 LYS A N 1
ATOM 635 C CA . LYS A 1 90 ? -1.295 -6.054 -19.756 1.00 97.94 90 LYS A CA 1
ATOM 636 C C . LYS A 1 90 ? -1.826 -7.316 -19.066 1.00 97.94 90 LYS A C 1
ATOM 638 O O . LYS A 1 90 ? -1.542 -8.434 -19.490 1.00 97.94 90 LYS A O 1
ATOM 643 N N . ALA A 1 91 ? -2.545 -7.144 -17.955 1.00 97.56 91 ALA A N 1
ATOM 644 C CA . ALA A 1 91 ? -2.993 -8.258 -17.118 1.00 97.56 91 ALA A CA 1
ATOM 645 C C . ALA A 1 91 ? -3.758 -9.318 -17.936 1.00 97.56 91 ALA A C 1
ATOM 647 O O . ALA A 1 91 ? -4.719 -8.996 -18.632 1.00 97.56 91 ALA A O 1
ATOM 648 N N . PHE A 1 92 ? -3.315 -10.576 -17.836 1.00 97.56 92 PHE A N 1
ATOM 649 C CA . PHE A 1 92 ? -3.891 -11.748 -18.517 1.00 97.56 92 PHE A CA 1
ATOM 650 C C . PHE A 1 92 ? -3.839 -11.733 -20.059 1.00 97.56 92 PHE A C 1
ATOM 652 O O . PHE A 1 92 ? -4.429 -12.607 -20.691 1.00 97.56 92 PHE A O 1
ATOM 659 N N . SER A 1 93 ? -3.129 -10.782 -20.676 1.00 98.25 93 SER A N 1
ATOM 660 C CA . SER A 1 93 ? -2.913 -10.757 -22.128 1.00 98.25 93 SER A CA 1
ATOM 661 C C . SER A 1 93 ? -1.862 -11.783 -22.567 1.00 98.25 93 SER A C 1
ATOM 663 O O . SER A 1 93 ? -0.917 -12.060 -21.829 1.00 98.25 93 SER A O 1
ATOM 665 N N . ALA A 1 94 ? -1.975 -12.283 -23.802 1.00 97.69 94 ALA A N 1
ATOM 666 C CA . ALA A 1 94 ? -0.913 -13.060 -24.449 1.00 97.69 94 ALA A CA 1
ATOM 667 C C . ALA A 1 94 ? 0.367 -12.228 -24.676 1.00 97.69 94 ALA A C 1
ATOM 669 O O . ALA A 1 94 ? 1.460 -12.784 -24.708 1.00 97.69 94 ALA A O 1
ATOM 670 N N . ASP A 1 95 ? 0.226 -10.902 -24.764 1.00 97.19 95 ASP A N 1
ATOM 671 C CA . ASP A 1 95 ? 1.324 -9.949 -24.961 1.00 97.19 95 ASP A CA 1
ATOM 672 C C . ASP A 1 95 ? 1.876 -9.384 -23.633 1.00 97.19 95 ASP A C 1
ATOM 674 O O . ASP A 1 95 ? 2.497 -8.320 -23.618 1.00 97.19 95 ASP A O 1
ATOM 678 N N . ALA A 1 96 ? 1.597 -10.030 -22.493 1.00 97.62 96 ALA A N 1
ATOM 679 C CA . ALA A 1 96 ? 2.077 -9.579 -21.187 1.00 97.62 96 ALA A CA 1
ATOM 680 C C . ALA A 1 96 ? 3.607 -9.703 -21.072 1.00 97.62 96 ALA A C 1
ATOM 682 O O . ALA A 1 96 ? 4.162 -10.799 -21.126 1.00 97.62 96 ALA A O 1
ATOM 683 N N . ASP A 1 97 ? 4.278 -8.570 -20.873 1.00 96.50 97 ASP A N 1
ATOM 684 C CA . ASP A 1 97 ? 5.738 -8.433 -20.933 1.00 96.50 97 ASP A CA 1
ATOM 685 C C . ASP A 1 97 ? 6.352 -7.723 -19.712 1.00 96.50 97 ASP A C 1
ATOM 687 O O . ASP A 1 97 ? 7.551 -7.459 -19.690 1.00 96.50 97 ASP A O 1
ATOM 691 N N . GLY A 1 98 ? 5.555 -7.427 -18.681 1.00 96.38 98 GLY A N 1
ATOM 692 C CA . GLY A 1 98 ? 6.024 -6.841 -17.426 1.00 96.38 98 GLY A CA 1
ATOM 693 C C . GLY A 1 98 ? 4.976 -5.963 -16.748 1.00 96.38 98 GLY A C 1
ATOM 694 O O . GLY A 1 98 ? 3.804 -5.948 -17.130 1.00 96.38 98 GLY A O 1
ATOM 695 N N . THR A 1 99 ? 5.401 -5.228 -15.720 1.00 96.56 99 THR A N 1
ATOM 696 C CA . THR A 1 99 ? 4.550 -4.259 -15.018 1.00 96.56 99 THR A CA 1
ATOM 697 C C . THR A 1 99 ? 4.735 -2.838 -15.559 1.00 96.56 99 THR A C 1
ATOM 699 O O . THR A 1 99 ? 5.805 -2.467 -16.049 1.00 96.56 99 THR A O 1
ATOM 702 N N . GLY A 1 100 ? 3.672 -2.045 -15.492 1.00 96.25 100 GLY A N 1
ATOM 703 C CA . 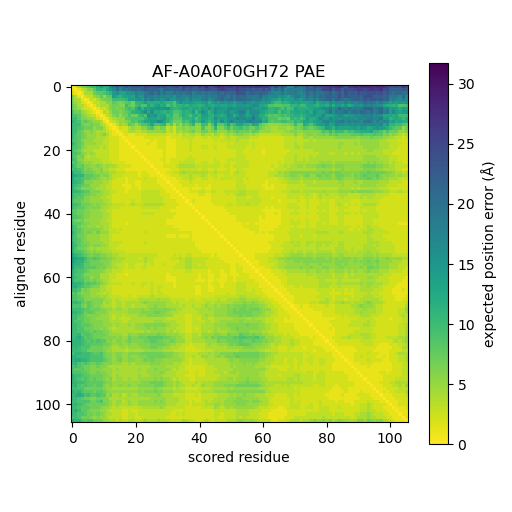GLY A 1 100 ? 3.689 -0.594 -15.616 1.00 96.25 100 GLY A CA 1
ATOM 704 C C . GLY A 1 100 ? 3.585 0.012 -14.222 1.00 96.25 100 GLY A C 1
ATOM 705 O O . GLY A 1 100 ? 2.635 -0.271 -13.494 1.00 96.25 100 GLY A O 1
ATOM 706 N N . TRP A 1 101 ? 4.572 0.811 -13.826 1.00 94.81 101 TRP A N 1
ATOM 707 C CA . TRP A 1 101 ? 4.581 1.433 -12.504 1.00 94.81 101 TRP A CA 1
ATOM 708 C C . TRP A 1 101 ? 3.701 2.679 -12.466 1.00 94.81 101 TRP A C 1
ATOM 710 O O . TRP A 1 101 ? 3.588 3.409 -13.449 1.00 94.81 101 TRP A O 1
ATOM 720 N N . GLY A 1 102 ? 3.107 2.926 -11.302 1.00 93.94 102 GLY A N 1
ATOM 721 C CA . GLY A 1 102 ? 2.267 4.085 -11.039 1.00 93.94 102 GLY A CA 1
ATOM 722 C C . GLY A 1 102 ? 2.443 4.582 -9.610 1.00 93.94 102 GLY A C 1
ATOM 723 O O . GLY A 1 102 ? 2.945 3.868 -8.743 1.00 93.94 102 GLY A O 1
ATOM 724 N N . GLU A 1 103 ? 2.026 5.819 -9.389 1.00 96.50 103 GLU A N 1
ATOM 725 C CA . GLU A 1 103 ? 1.986 6.467 -8.080 1.00 96.50 103 GLU A CA 1
ATOM 726 C C . GLU A 1 103 ? 0.536 6.584 -7.610 1.00 96.50 103 GLU A C 1
ATOM 728 O O . GLU A 1 103 ? -0.398 6.547 -8.416 1.00 96.50 103 GLU A O 1
ATOM 733 N N . GLY A 1 104 ? 0.331 6.740 -6.305 1.00 96.25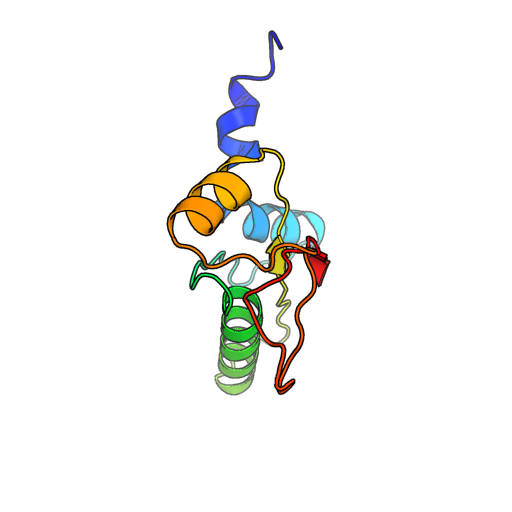 104 GLY A N 1
ATOM 734 C CA . GLY A 1 104 ? -1.017 6.883 -5.773 1.00 96.25 104 GLY A CA 1
ATOM 735 C C . GLY A 1 104 ? -1.080 7.032 -4.264 1.00 96.25 104 GLY A C 1
ATOM 736 O O . GLY A 1 104 ? -0.123 6.747 -3.545 1.00 96.25 104 GLY A O 1
ATOM 737 N N . VAL A 1 105 ? -2.247 7.476 -3.805 1.00 96.44 105 VAL A N 1
ATOM 738 C CA . VAL A 1 105 ? -2.644 7.547 -2.399 1.00 96.44 105 VAL A CA 1
ATOM 739 C C . VAL A 1 105 ? -4.084 7.056 -2.273 1.00 96.44 105 VAL A C 1
ATOM 741 O O . VAL A 1 105 ? -4.910 7.362 -3.137 1.00 96.44 105 VAL A O 1
ATOM 744 N N . GLY A 1 106 ? -4.377 6.295 -1.220 1.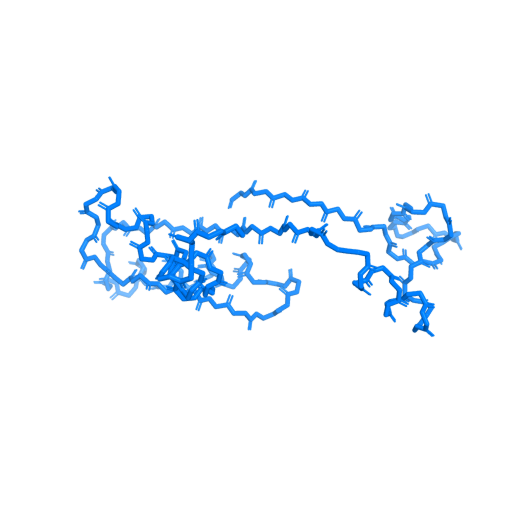00 93.75 106 GLY A N 1
ATOM 745 C CA . GLY A 1 106 ? -5.711 5.770 -0.926 1.00 93.75 106 GLY A CA 1
ATOM 746 C C . GLY A 1 106 ? -5.830 5.204 0.473 1.00 93.75 106 GLY A C 1
ATOM 747 O O . GLY A 1 106 ? -4.783 5.080 1.149 1.00 93.75 106 GLY A O 1
#

pLDDT: mean 92.29, std 8.86, range [55.5, 98.31]

Secondary structure (DSSP, 8-state):
-TT-HHHHHHHH-HHHHHHHHHHHHT--S-------GGGHHHHHHHHHHHHHHTTS-S------EE---SSHHHHHHHHTT-B-TTS---TT-TT---BPP--EE-

Radius of gyration: 17.85 Å; Cα contacts (8 Å, |Δi|>4): 96; chains: 1; bounding box: 34×39×45 Å

=== Feature glossary ===
The record interleaves many kinds of information about one protein. Here is each kind framed as the question it answers.

Q: What does the local fold look like, residue by residue?
A: The Foldseek 3Di string encodes local tertiary geometry as a 20-letter alphabet — one character per residue — derived from the relative positions of nearby Cα atoms. Unlike the amino-acid sequence, 3Di is a direct function of the 3D structure, so two proteins with the same fold have similar 3Di strings even at low sequence identity.

Q: Which residues are in helices, strands, or loops?
A: The SS8 string is DSSP's per-residue secondary-structure call. α-helix (H) means an i→i+4 H-bond ladder; β-strand (E) means the residue participates in a β-sheet; 3₁₀ (G) and π (I) are tighter and wider helices; T/S are turns/bends; '-' is loop.

Q: How big and how compact is the whole molecule?
A: Radius of gyration (Rg) is the root-mean-square distance of Cα atoms from their centroid — a single number for overall size and compactness. A globular domain of N residues has Rg ≈ 2.2·N^0.38 Å; an extended or disordered chain has a much larger Rg. The Cα contact count is the number of residue pairs whose Cα atoms are within 8 Å and are more than four positions apart in sequence — a standard proxy for tertiary packing density. The bounding box is the smallest axis-aligned box enclosing all Cα atoms.

Q: Where is each backbone atom in 3D?
A: Structure coordinates are given as an mmCIF _atom_site loop: one row per atom with element, residue name, chain id, sequence number, and x/y/z position in Å. Only the four main-chain atoms per residue are included here; side chains are omitted to keep the record compact.

Q: What is the amino-acid chain?
A: Primary structure: the covalent order of the twenty standard amino acids along the backbone. Two proteins with the same sequence will (almost always) fold to the same structure; two with 30% identity often share a fold but not the details.

Q: What if only a Cα trace is available?
A: Three-state secondary structure (P-SEA) collapses the eight DSSP classes into helix (a), strand (b), and coil (c). P-SEA assigns these from Cα geometry alone — distances and angles — without requiring backbone oxygens, so it works on any Cα trace.

Q: What family and function is it annotated with?
A: Database cross-references. InterPro integrates a dozen domain/family signature databases into unified entries with residue-range hits. GO terms attach function/process/location labels with evidence codes. CATH codes position the fold in a four-level structural taxonomy. Organism is the NCBI-taxonomy species name.

Q: How confident is the AlphaFold model at each residue?
A: pLDDT is the predicted lDDT-Cα score: AlphaFold's confidence that the local environment of each residue (all inter-atomic distances within 15 Å) is correctly placed. It is a per-residue number between 0 and 100, with higher meaning more reliable.

Q: How mobile is each atom in the crystal?
A: B-factor (Debye–Waller factor) reflects atomic displacement in the crystal lattice. It is an experimental observable (units Å²), not a prediction; low values mean the atom is pinned down, high values mean it moves or is heterogeneous across the crystal.

Q: Which residues are buried vs exposed?
A: SASA measures how much of the protein is reachable by solvent. It is computed by rolling a water-sized probe over the atomic surface and summing the exposed area (Å²). Per-residue SASA distinguishes core (buried, low SASA) from surface (exposed, high SASA) residues; total SASA is a whole-molecule size measure.

Q: What do the diagnostic plots show?
A: Plot images: a contact map (which residues are close in 3D, as an N×N binary image), a Ramachandran scatter (backbone torsion angles, revealing secondary-structure composition at a glance), and — for AlphaFold structures — a PAE heatmap (pairwise prediction confidence).

Q: What known structures does this most resemble?
A: The Foldseek neighbor list gives the closest experimentally determined structures in the PDB, ranked by structural alignment. TM-score near 1 means near-identical fold; near 0.3 means only rough topology match. This is how one finds what a novel AlphaFold prediction most resembles in the solved-structure universe.

Q: Are the domains correctly placed relative to each other?
A: Predicted aligned error is AlphaFold's pairwise confidence. Unlike pLDDT (per-residue), PAE is per-residue-pair and captures whether two parts of the structure are correctly placed relative to each other. Units are ångströms of expected positional error.

Q: What do the rendered images show?
A: Structure images are PyMOL renders from six orthogonal camera directions. Cartoon representation draws helices as coils and strands as arrows; sticks shows the backbone as bonds; surface shows the solvent-excluded envelope. Rainbow coloring maps sequence position to hue (blue→red, N→C); chain coloring assigns a distinct color per polypeptide.

Q: What are the backbone torsion angles?
A: φ (phi) and ψ (psi) are the two rotatable backbone dihedrals per residue: φ is the C(i-1)–N–Cα–C torsion, ψ is the N–Cα–C–N(i+1) torsion, both in degrees on (−180°, 180°]. α-helical residues cluster near (−60°, −45°); β-strand residues near (−120°, +130°). A Ramachandran plot is simply a scatter of (φ, ψ) for every residue.